Protein AF-A0A0C1GT21-F1 (afdb_monomer_lite)

Secondary structure (DSSP, 8-state):
-HHHHIIIII--TTSHHHHHHHHHHHHHHHHHHHHHHHHTT---HHHHHHHHHHHHHHHHHHHHHHHHHHHHHHHHHHHTT--

Structure (mmCIF, N/CA/C/O backbone):
data_AF-A0A0C1GT21-F1
#
_entry.id   AF-A0A0C1GT21-F1
#
loop_
_atom_site.group_PDB
_atom_site.id
_atom_site.type_symbol
_atom_site.label_atom_id
_atom_site.label_alt_id
_atom_site.label_comp_id
_atom_site.label_asym_id
_atom_site.label_entity_id
_atom_site.label_seq_id
_atom_site.pdbx_PDB_ins_code
_atom_site.Cartn_x
_atom_site.Cartn_y
_atom_site.Cartn_z
_atom_site.occupancy
_atom_site.B_iso_or_equiv
_atom_site.auth_seq_id
_atom_site.auth_comp_id
_atom_site.auth_asym_id
_atom_site.auth_atom_id
_atom_site.pdbx_PDB_model_num
ATOM 1 N N . MET A 1 1 ? -23.326 -3.464 -5.498 1.00 62.00 1 MET A N 1
ATOM 2 C CA . MET A 1 1 ? -22.026 -4.107 -5.178 1.00 62.00 1 MET A CA 1
ATOM 3 C C . MET A 1 1 ? -20.955 -3.078 -4.822 1.00 62.00 1 MET A C 1
ATOM 5 O O . MET A 1 1 ? -20.406 -3.163 -3.734 1.00 62.00 1 MET A O 1
ATOM 9 N N . PHE A 1 2 ? -20.709 -2.080 -5.679 1.00 69.38 2 PHE A N 1
ATOM 10 C CA . PHE A 1 2 ? -19.721 -1.020 -5.430 1.00 69.38 2 PHE A CA 1
ATOM 11 C C . PHE A 1 2 ? -20.004 -0.198 -4.162 1.00 69.38 2 PHE A C 1
ATOM 13 O O . PHE A 1 2 ? -19.116 -0.030 -3.335 1.00 69.38 2 PHE A O 1
ATOM 20 N N . GLU A 1 3 ? -21.250 0.229 -3.939 1.00 73.25 3 GLU A N 1
ATOM 21 C CA . GLU A 1 3 ? -21.611 0.956 -2.710 1.00 73.25 3 GLU A CA 1
ATOM 22 C C . GLU A 1 3 ? -21.481 0.106 -1.445 1.00 73.25 3 GLU A C 1
ATOM 24 O O . GLU A 1 3 ? -21.026 0.587 -0.412 1.00 73.25 3 GLU A O 1
ATOM 29 N N . TRP A 1 4 ? -21.828 -1.180 -1.531 1.00 72.81 4 TRP A N 1
ATOM 30 C CA . TRP A 1 4 ? -21.645 -2.111 -0.420 1.00 72.81 4 TRP A CA 1
ATOM 31 C C . TRP A 1 4 ? -20.161 -2.256 -0.068 1.00 72.81 4 TRP A C 1
ATOM 33 O O . TRP A 1 4 ? -19.800 -2.168 1.101 1.00 72.81 4 TRP A O 1
ATOM 43 N N . PHE A 1 5 ? -19.294 -2.399 -1.074 1.00 70.00 5 PHE A N 1
ATOM 44 C CA . PHE A 1 5 ? -17.846 -2.467 -0.886 1.00 70.00 5 PHE A CA 1
ATOM 45 C C . PHE A 1 5 ? -17.298 -1.162 -0.301 1.00 70.00 5 PHE A C 1
ATOM 47 O O . PHE A 1 5 ? -16.590 -1.179 0.705 1.00 70.00 5 PHE A O 1
ATOM 54 N N . LYS A 1 6 ? -17.698 -0.019 -0.868 1.00 72.81 6 LYS A N 1
ATOM 55 C CA . LYS A 1 6 ? -17.316 1.296 -0.358 1.00 72.81 6 LYS A CA 1
ATOM 56 C C . LYS A 1 6 ? -17.725 1.460 1.102 1.00 72.81 6 LYS A C 1
ATOM 58 O O . LYS A 1 6 ? -16.893 1.872 1.886 1.00 72.81 6 LYS A O 1
ATOM 63 N N . ASN A 1 7 ? -18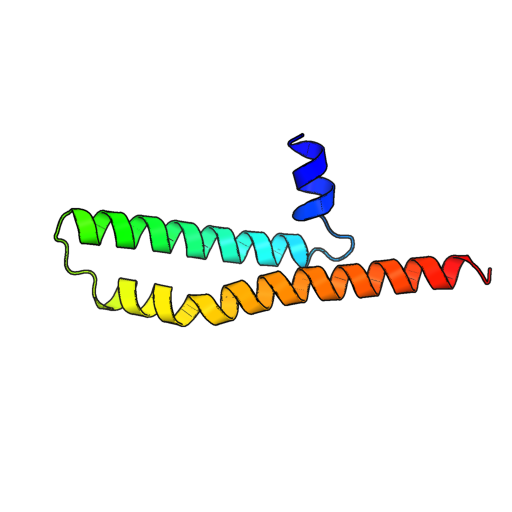.932 1.068 1.500 1.00 72.75 7 ASN A N 1
ATOM 64 C CA . ASN A 1 7 ? -19.416 1.286 2.868 1.00 72.75 7 ASN A CA 1
ATOM 65 C C . ASN A 1 7 ? -18.929 0.236 3.880 1.00 72.75 7 ASN A C 1
ATOM 67 O O . ASN A 1 7 ? -18.812 0.545 5.061 1.00 72.75 7 ASN A O 1
ATOM 71 N N . LYS A 1 8 ? -18.676 -1.011 3.461 1.00 68.62 8 LYS A N 1
ATOM 72 C CA . LYS A 1 8 ? -18.291 -2.104 4.376 1.00 68.62 8 LYS A CA 1
ATOM 73 C C . LYS A 1 8 ? -16.797 -2.373 4.427 1.00 68.62 8 LYS A C 1
ATOM 75 O O . LYS A 1 8 ? -16.319 -2.842 5.461 1.00 68.62 8 LYS A O 1
ATOM 80 N N . VAL A 1 9 ? -16.076 -2.106 3.341 1.00 68.62 9 VAL A N 1
ATOM 81 C CA . VAL A 1 9 ? -14.649 -2.420 3.197 1.00 68.62 9 VAL A CA 1
ATOM 82 C C . VAL A 1 9 ? -13.794 -1.159 3.293 1.00 68.62 9 VAL A C 1
ATOM 84 O O . VAL A 1 9 ? -12.810 -1.161 4.028 1.00 68.62 9 VAL A O 1
ATOM 87 N N . ILE A 1 10 ? -14.177 -0.082 2.604 1.00 71.69 10 ILE A N 1
ATOM 88 C CA . ILE A 1 10 ? -13.419 1.182 2.612 1.00 71.69 10 ILE A CA 1
ATOM 89 C C . ILE A 1 10 ? -13.894 2.123 3.723 1.00 71.69 10 ILE A C 1
ATOM 91 O O . ILE A 1 10 ? -13.087 2.762 4.392 1.00 71.69 10 ILE A O 1
ATOM 95 N N . GLY A 1 11 ? -15.205 2.175 3.923 1.00 63.59 11 GLY A N 1
ATOM 96 C CA . GLY A 1 11 ? -15.892 3.077 4.825 1.00 63.59 11 GLY A CA 1
ATOM 97 C C . GLY A 1 11 ? -15.773 2.634 6.274 1.00 63.59 11 GLY A C 1
ATOM 98 O O . GLY A 1 11 ? -15.793 1.441 6.599 1.00 63.59 11 GLY A O 1
ATOM 99 N N . GLY A 1 12 ? -15.645 3.629 7.140 1.00 67.19 12 GLY A N 1
ATOM 100 C CA . GLY A 1 12 ? -15.539 3.467 8.578 1.00 67.19 12 GLY A CA 1
ATOM 101 C C . GLY A 1 12 ? -15.930 4.750 9.292 1.00 67.19 12 GLY A C 1
ATOM 102 O O . GLY A 1 12 ? -15.740 5.840 8.759 1.00 67.19 12 GLY A O 1
ATOM 103 N N . ASP A 1 13 ? -16.441 4.624 10.513 1.00 64.81 13 ASP A N 1
ATOM 104 C CA . ASP A 1 13 ? -16.940 5.749 11.326 1.00 64.81 13 ASP A CA 1
ATOM 105 C C . ASP A 1 13 ? -15.826 6.745 11.711 1.00 64.81 13 ASP A C 1
ATOM 107 O O . ASP A 1 13 ? -16.093 7.843 12.195 1.00 64.81 13 ASP A O 1
ATOM 111 N N . THR A 1 14 ? -14.563 6.336 11.551 1.00 69.25 14 THR A N 1
ATOM 112 C CA . THR A 1 14 ? -13.377 7.038 12.056 1.00 69.25 14 THR A CA 1
ATOM 113 C C . THR A 1 14 ? -12.469 7.616 10.964 1.00 69.25 14 THR A C 1
ATOM 115 O O . THR A 1 14 ? -11.455 8.227 11.295 1.00 69.25 14 THR A O 1
ATOM 118 N N . GLY A 1 15 ? -12.757 7.378 9.675 1.00 75.31 15 GLY A N 1
ATOM 119 C CA . GLY A 1 15 ? -11.902 7.784 8.540 1.00 75.31 15 GLY A CA 1
ATOM 120 C C . GLY A 1 15 ? -10.557 7.038 8.425 1.00 75.31 15 GLY A C 1
ATOM 121 O O . GLY A 1 15 ? -9.833 7.186 7.441 1.00 75.31 15 GLY A O 1
ATOM 122 N N . LYS A 1 16 ? -10.206 6.182 9.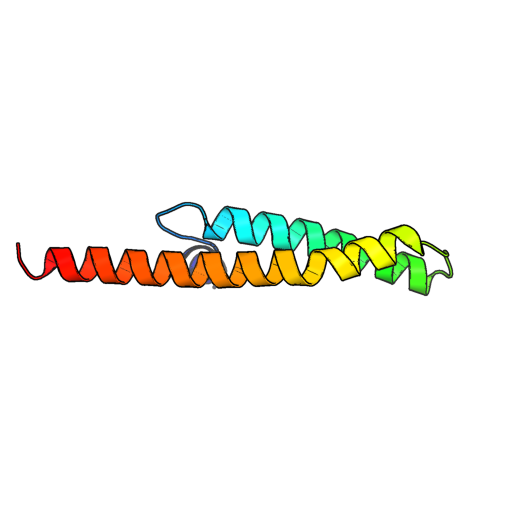397 1.00 80.69 16 LYS A N 1
ATOM 123 C CA . LYS A 1 16 ? -8.939 5.422 9.414 1.00 80.69 16 LYS A CA 1
ATOM 124 C C . LYS A 1 16 ? -8.865 4.355 8.323 1.00 80.69 16 LYS A C 1
ATOM 126 O O . LYS A 1 16 ? -7.788 4.079 7.804 1.00 80.69 16 LYS A O 1
ATOM 131 N N . ARG A 1 17 ? -10.002 3.753 7.963 1.00 84.50 17 ARG A N 1
ATOM 132 C CA . ARG A 1 17 ? -10.070 2.771 6.868 1.00 84.50 17 ARG A CA 1
ATOM 133 C C . ARG A 1 17 ? -9.855 3.441 5.516 1.00 84.50 17 ARG A C 1
ATOM 135 O O . ARG A 1 17 ? -9.101 2.919 4.704 1.00 84.50 17 ARG A O 1
ATOM 142 N N . GLU A 1 18 ? -10.420 4.627 5.315 1.00 85.00 18 GLU A N 1
ATOM 143 C CA . GLU A 1 18 ? -10.253 5.407 4.086 1.00 85.00 18 GLU A CA 1
ATOM 144 C C . GLU A 1 18 ? -8.795 5.831 3.885 1.00 85.00 18 GLU A C 1
ATOM 146 O O . GLU A 1 18 ? -8.242 5.631 2.803 1.00 85.00 18 GLU A O 1
ATOM 151 N N . SER A 1 19 ? -8.131 6.326 4.938 1.00 86.69 19 SER A N 1
ATOM 152 C CA . SER A 1 19 ? -6.709 6.685 4.866 1.00 86.69 19 SER A CA 1
ATOM 153 C C . SER A 1 19 ? -5.810 5.471 4.612 1.00 86.69 19 SER A C 1
ATOM 155 O O . SER A 1 19 ? -4.845 5.561 3.852 1.00 86.69 19 SER A O 1
ATOM 157 N N . ALA A 1 20 ? -6.140 4.311 5.185 1.00 90.75 20 ALA A N 1
ATOM 158 C CA . ALA A 1 20 ? -5.400 3.082 4.940 1.00 90.75 20 ALA A CA 1
ATOM 159 C C . ALA A 1 20 ? -5.564 2.560 3.506 1.00 90.75 20 ALA A C 1
ATOM 161 O O . ALA A 1 20 ? -4.581 2.155 2.886 1.00 90.75 20 ALA A O 1
ATOM 162 N N . TRP A 1 21 ? -6.775 2.635 2.949 1.00 92.12 21 TRP A N 1
ATOM 163 C CA . TRP A 1 21 ? -7.017 2.330 1.539 1.00 92.12 21 TRP A CA 1
ATOM 164 C C . TRP A 1 21 ? -6.301 3.306 0.610 1.00 92.12 21 TRP A C 1
ATOM 166 O O . TRP A 1 21 ? -5.732 2.879 -0.390 1.00 92.12 21 TRP A O 1
ATOM 176 N N . PHE A 1 22 ? -6.263 4.593 0.950 1.00 90.50 22 PHE A N 1
ATOM 177 C CA . PHE A 1 22 ? -5.534 5.591 0.172 1.00 90.50 22 PHE A CA 1
ATOM 178 C C . PHE A 1 22 ? -4.032 5.273 0.095 1.00 90.50 22 PHE A C 1
ATOM 180 O O . PHE A 1 22 ? -3.463 5.219 -0.996 1.00 90.50 22 PHE A O 1
ATOM 187 N N . LEU A 1 23 ? -3.403 4.969 1.235 1.00 92.38 23 LEU A N 1
ATOM 188 C CA . LEU A 1 23 ? -1.994 4.560 1.288 1.00 92.38 23 LEU A CA 1
ATOM 189 C C . LEU A 1 23 ? -1.740 3.249 0.533 1.00 92.38 23 LEU A C 1
ATOM 191 O O . LEU A 1 23 ? -0.744 3.132 -0.181 1.00 92.38 23 LEU A O 1
ATOM 195 N N . PHE A 1 24 ? -2.659 2.287 0.642 1.00 94.81 24 PHE A N 1
ATOM 196 C CA . PHE A 1 24 ? -2.589 1.043 -0.116 1.00 94.81 24 PHE A CA 1
ATOM 197 C C . PHE A 1 24 ? -2.642 1.282 -1.627 1.00 94.81 24 PHE A C 1
ATOM 199 O O . PHE A 1 24 ? -1.838 0.709 -2.356 1.00 94.81 24 PHE A O 1
ATOM 206 N N . LEU A 1 25 ? -3.536 2.147 -2.110 1.00 95.38 25 LEU A N 1
ATOM 207 C CA . LEU A 1 25 ? -3.669 2.441 -3.539 1.00 95.38 25 LEU A CA 1
ATOM 208 C C . LEU A 1 25 ? -2.446 3.175 -4.102 1.00 95.38 25 LEU A C 1
ATOM 210 O O . LEU A 1 25 ? -2.027 2.882 -5.224 1.00 95.38 25 LEU A O 1
ATOM 214 N N . ILE A 1 26 ? -1.841 4.081 -3.327 1.00 95.31 26 ILE A N 1
ATOM 215 C CA . ILE A 1 26 ? -0.575 4.731 -3.701 1.00 95.31 26 ILE A CA 1
ATOM 216 C C . ILE A 1 26 ? 0.529 3.683 -3.843 1.00 95.31 26 ILE A C 1
ATOM 218 O O . ILE A 1 26 ? 1.211 3.630 -4.868 1.00 95.31 26 ILE A O 1
ATOM 222 N N . TRP A 1 27 ? 0.682 2.823 -2.836 1.00 97.19 27 TRP A N 1
ATOM 223 C CA . TRP A 1 27 ? 1.683 1.762 -2.857 1.00 97.19 27 TRP A CA 1
ATOM 224 C C . TRP A 1 27 ? 1.451 0.771 -4.005 1.00 97.19 27 TRP A C 1
ATOM 226 O O . TRP A 1 27 ? 2.393 0.435 -4.722 1.00 97.19 27 TRP A O 1
ATOM 236 N N . LEU A 1 28 ? 0.201 0.360 -4.239 1.00 96.94 28 LEU A N 1
ATOM 237 C CA . LEU A 1 28 ? -0.172 -0.547 -5.324 1.00 96.94 28 LEU A CA 1
ATOM 238 C C . LEU A 1 28 ? 0.158 0.059 -6.692 1.00 96.94 28 LEU A C 1
ATOM 240 O O . LEU A 1 28 ? 0.723 -0.620 -7.545 1.00 96.94 28 LEU A O 1
ATOM 244 N N . SER A 1 29 ? -0.141 1.344 -6.890 1.00 96.25 29 SER A N 1
ATOM 245 C CA . SER A 1 29 ? 0.186 2.051 -8.132 1.00 96.25 29 SER A CA 1
ATOM 246 C C . SER A 1 29 ? 1.698 2.089 -8.364 1.00 96.25 29 SER A C 1
ATOM 248 O O . SER A 1 29 ? 2.161 1.781 -9.461 1.00 96.25 29 SER A O 1
ATOM 250 N N . ALA A 1 30 ? 2.484 2.382 -7.323 1.00 94.44 30 ALA A N 1
ATOM 251 C CA . ALA A 1 30 ? 3.944 2.341 -7.399 1.00 94.44 30 ALA A CA 1
ATOM 252 C C . ALA A 1 30 ? 4.467 0.926 -7.714 1.00 94.44 30 ALA A C 1
ATOM 254 O O . ALA A 1 30 ? 5.370 0.773 -8.537 1.00 94.44 30 ALA A O 1
ATOM 255 N N . ALA A 1 31 ? 3.871 -0.113 -7.122 1.00 95.44 31 ALA A N 1
ATOM 256 C CA . ALA A 1 31 ? 4.219 -1.504 -7.396 1.00 95.44 31 ALA A CA 1
ATOM 257 C C . ALA A 1 31 ? 3.932 -1.912 -8.848 1.00 95.44 31 ALA A C 1
ATOM 259 O O . ALA A 1 31 ? 4.765 -2.572 -9.474 1.00 95.44 31 ALA A O 1
ATOM 260 N N . VAL A 1 32 ? 2.798 -1.481 -9.411 1.00 96.50 32 VAL A N 1
ATOM 261 C CA . VAL A 1 32 ? 2.467 -1.696 -10.828 1.00 96.50 32 VAL A CA 1
ATOM 262 C C . VAL A 1 32 ? 3.478 -0.994 -11.731 1.00 96.50 32 VAL A C 1
ATOM 264 O O . VAL A 1 32 ? 4.020 -1.631 -12.630 1.00 96.50 32 VAL A O 1
ATOM 267 N N . VAL A 1 33 ? 3.794 0.279 -11.468 1.00 95.38 33 VAL A N 1
ATOM 268 C CA . VAL A 1 33 ? 4.775 1.039 -12.261 1.00 95.38 33 VAL A CA 1
ATOM 269 C C . VAL A 1 33 ? 6.139 0.350 -12.251 1.00 95.38 33 VAL A C 1
ATOM 271 O O . VAL A 1 33 ? 6.713 0.119 -13.311 1.00 95.38 33 VAL A O 1
ATOM 274 N N . VAL A 1 34 ? 6.638 -0.042 -11.076 1.00 95.19 34 VAL A N 1
ATOM 275 C CA . VAL A 1 34 ? 7.905 -0.780 -10.961 1.00 95.19 34 VAL A CA 1
ATOM 276 C C . VAL A 1 34 ? 7.856 -2.101 -11.730 1.00 95.19 34 VAL A C 1
ATOM 278 O O . VAL A 1 34 ? 8.821 -2.426 -12.415 1.00 95.19 34 VAL A O 1
ATOM 281 N N . SER A 1 35 ? 6.752 -2.847 -11.652 1.00 93.50 35 SER A N 1
ATOM 282 C CA . SER A 1 35 ? 6.609 -4.132 -12.354 1.00 93.50 35 SER A CA 1
ATOM 283 C C . SER A 1 35 ? 6.633 -3.961 -13.874 1.00 93.50 35 SER A C 1
ATOM 285 O O . SER A 1 35 ? 7.269 -4.742 -14.577 1.00 93.50 35 SER A O 1
ATOM 287 N N . VAL A 1 36 ? 5.984 -2.910 -14.386 1.00 95.88 36 VAL A N 1
ATOM 288 C CA . VAL A 1 36 ? 5.998 -2.564 -15.814 1.00 95.88 36 VAL A CA 1
ATOM 289 C C . VAL A 1 36 ? 7.400 -2.145 -16.260 1.00 95.88 36 VAL A C 1
ATOM 291 O O . VAL A 1 36 ? 7.873 -2.610 -17.293 1.00 95.88 36 VAL A O 1
ATOM 294 N N . LEU A 1 37 ? 8.098 -1.317 -15.475 1.00 93.88 37 LEU A N 1
ATOM 295 C CA . LEU A 1 37 ? 9.484 -0.924 -15.756 1.00 93.88 37 LEU A CA 1
ATOM 296 C C . LEU A 1 37 ? 10.427 -2.137 -15.795 1.00 93.88 37 LEU A C 1
ATOM 298 O O . LEU A 1 37 ? 11.226 -2.251 -16.722 1.00 93.88 37 LEU A O 1
ATOM 302 N N . ASP A 1 38 ? 10.292 -3.061 -14.841 1.00 92.75 38 ASP A N 1
ATOM 303 C CA . ASP A 1 38 ? 11.076 -4.302 -14.775 1.00 92.75 38 ASP A CA 1
ATOM 304 C C . ASP A 1 38 ? 10.822 -5.183 -16.013 1.00 92.75 38 ASP A C 1
ATOM 306 O O . ASP A 1 38 ? 11.767 -5.664 -16.636 1.00 92.75 38 ASP A O 1
ATOM 310 N N . ALA A 1 39 ? 9.559 -5.309 -16.442 1.00 94.00 39 ALA A N 1
ATOM 311 C CA . ALA A 1 39 ? 9.178 -6.046 -17.652 1.00 94.00 39 ALA A CA 1
ATOM 312 C C . ALA A 1 39 ? 9.712 -5.407 -18.949 1.00 94.00 39 ALA A C 1
ATOM 314 O O . ALA A 1 39 ? 10.014 -6.115 -19.907 1.00 94.00 39 ALA A O 1
ATOM 315 N N . MET A 1 40 ? 9.870 -4.080 -18.978 1.00 95.00 40 MET A N 1
ATOM 316 C CA . MET A 1 40 ? 10.498 -3.349 -20.088 1.00 95.00 40 MET A CA 1
ATOM 317 C C . MET A 1 40 ? 12.037 -3.361 -20.028 1.00 95.00 40 MET A C 1
ATOM 319 O O . MET A 1 40 ? 12.688 -2.725 -20.855 1.00 95.00 40 MET A O 1
ATOM 323 N N . GLY A 1 41 ? 12.639 -4.049 -19.050 1.00 91.62 41 GLY A N 1
ATOM 324 C CA . GLY A 1 41 ? 14.091 -4.111 -18.868 1.00 91.62 41 GLY A CA 1
ATOM 325 C C . GLY A 1 41 ? 14.709 -2.842 -18.266 1.00 91.62 41 GLY A C 1
ATOM 326 O O . GLY A 1 41 ? 15.935 -2.709 -18.230 1.00 91.62 41 GLY A O 1
ATOM 327 N N . VAL A 1 42 ? 13.890 -1.908 -17.770 1.00 93.06 42 VAL A N 1
ATOM 328 C CA . VAL A 1 42 ? 14.361 -0.691 -17.102 1.00 93.06 42 VAL A CA 1
ATOM 329 C C . VAL A 1 42 ? 14.791 -1.039 -15.680 1.00 93.06 42 VAL A C 1
ATOM 331 O O . VAL A 1 42 ? 13.978 -1.383 -14.823 1.00 93.06 42 VAL A O 1
ATOM 334 N N . LYS A 1 43 ? 16.091 -0.906 -15.396 1.00 86.81 43 LYS A N 1
ATOM 335 C CA . LYS A 1 43 ? 16.662 -1.180 -14.069 1.00 86.81 43 LYS A CA 1
ATOM 336 C C . LYS A 1 43 ? 16.320 -0.075 -13.064 1.00 86.81 43 LYS A C 1
ATOM 338 O O . LYS A 1 43 ? 17.150 0.769 -12.742 1.00 86.81 43 LYS A O 1
ATOM 343 N N . ALA A 1 44 ? 15.112 -0.120 -12.511 1.00 86.19 44 ALA A N 1
ATOM 344 C CA . ALA A 1 44 ? 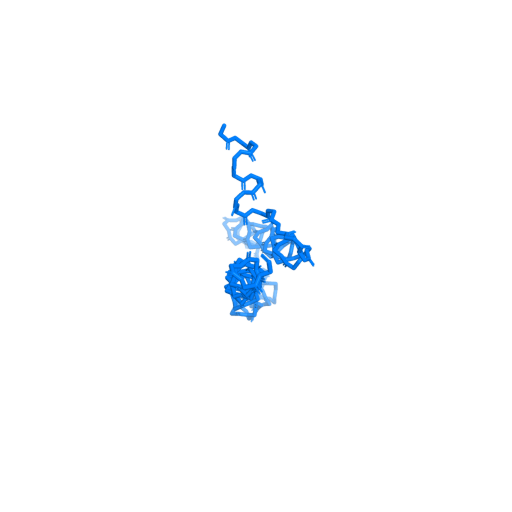14.659 0.758 -11.430 1.00 86.19 44 ALA A CA 1
ATOM 345 C C . ALA A 1 44 ? 14.918 0.138 -10.038 1.00 86.19 44 ALA A C 1
ATOM 347 O O . ALA A 1 44 ? 14.004 0.010 -9.223 1.00 86.19 44 ALA A O 1
ATOM 348 N N . LEU A 1 45 ? 16.166 -0.274 -9.764 1.00 87.12 45 LEU A N 1
ATOM 349 C CA . LEU A 1 45 ? 16.526 -1.083 -8.584 1.00 87.12 45 LEU A CA 1
ATOM 350 C C . LEU A 1 45 ? 16.121 -0.415 -7.258 1.00 87.12 45 LEU A C 1
ATOM 352 O O . LEU A 1 45 ? 15.546 -1.055 -6.384 1.00 87.12 45 LEU A O 1
ATOM 356 N N . PHE A 1 46 ? 16.365 0.892 -7.145 1.00 88.06 46 PHE A N 1
ATOM 357 C CA . PHE A 1 46 ? 16.019 1.672 -5.958 1.00 88.06 46 PHE A CA 1
ATOM 358 C C . PHE A 1 46 ? 14.502 1.749 -5.731 1.00 88.06 46 PHE A C 1
ATOM 360 O O . PHE A 1 46 ? 14.030 1.517 -4.621 1.00 88.06 46 PHE A O 1
ATOM 367 N N . ALA A 1 47 ? 13.724 2.012 -6.786 1.00 89.06 47 ALA A N 1
ATOM 368 C CA . ALA A 1 47 ? 12.267 2.076 -6.695 1.00 89.06 47 ALA A CA 1
ATOM 369 C C . ALA A 1 47 ? 11.661 0.710 -6.335 1.00 89.06 47 ALA A C 1
ATOM 371 O O . ALA A 1 47 ? 10.758 0.635 -5.502 1.00 89.06 47 ALA A O 1
ATOM 372 N N . LYS A 1 48 ? 12.200 -0.375 -6.907 1.00 91.06 48 LYS A N 1
ATOM 373 C CA . LYS A 1 48 ? 11.798 -1.751 -6.588 1.00 91.06 48 LYS A CA 1
ATOM 374 C C . LYS A 1 48 ? 12.018 -2.084 -5.121 1.00 91.06 48 LYS A C 1
ATOM 376 O O . LYS A 1 48 ? 11.118 -2.614 -4.469 1.00 91.06 48 LYS A O 1
ATOM 381 N N . GLU A 1 49 ? 13.172 -1.703 -4.589 1.00 94.50 49 GLU A N 1
ATOM 382 C CA . GLU A 1 49 ? 13.497 -1.965 -3.196 1.00 94.50 49 GLU A CA 1
ATOM 383 C C . GLU A 1 49 ? 12.660 -1.101 -2.237 1.00 94.50 49 GLU A C 1
ATOM 385 O O . GLU A 1 49 ? 12.151 -1.607 -1.239 1.00 94.50 49 GLU A O 1
ATOM 390 N N . MET A 1 50 ? 12.403 0.170 -2.571 1.00 92.62 50 MET A N 1
ATOM 391 C CA . MET A 1 50 ? 11.515 1.032 -1.780 1.00 92.62 50 MET A CA 1
ATOM 392 C C . MET A 1 50 ? 10.077 0.514 -1.724 1.00 92.62 50 MET A C 1
ATOM 394 O O . MET A 1 50 ? 9.488 0.461 -0.644 1.00 92.62 50 MET A O 1
ATOM 398 N N . VAL A 1 51 ? 9.514 0.084 -2.857 1.00 94.38 51 VAL A N 1
ATOM 399 C CA . VAL A 1 51 ? 8.176 -0.528 -2.888 1.00 94.38 51 VAL A CA 1
ATOM 400 C C . VAL A 1 51 ? 8.145 -1.784 -2.016 1.00 94.38 51 VAL A C 1
ATOM 402 O O . VAL A 1 51 ? 7.202 -1.976 -1.245 1.00 94.38 51 VAL A O 1
ATOM 405 N N . ARG A 1 52 ? 9.189 -2.617 -2.086 1.00 95.56 52 ARG A N 1
ATOM 406 C CA . ARG A 1 52 ? 9.298 -3.835 -1.278 1.00 95.56 52 ARG A CA 1
ATOM 407 C C . ARG A 1 52 ? 9.372 -3.530 0.221 1.00 95.56 52 ARG A C 1
ATOM 409 O O . ARG A 1 52 ? 8.646 -4.155 0.989 1.00 95.56 52 ARG A O 1
ATOM 416 N N . TYR A 1 53 ? 10.193 -2.565 0.634 1.00 96.38 53 TYR A N 1
ATOM 417 C CA . TYR A 1 53 ? 10.327 -2.170 2.042 1.00 96.38 53 TYR A CA 1
ATOM 418 C C . TYR A 1 53 ? 9.091 -1.465 2.599 1.00 96.38 53 TYR A C 1
ATOM 420 O O . TYR A 1 53 ? 8.801 -1.595 3.785 1.00 96.38 53 TYR A O 1
ATOM 428 N N . ALA A 1 54 ? 8.345 -0.736 1.768 1.00 94.44 54 ALA A N 1
ATOM 429 C CA . ALA A 1 54 ? 7.109 -0.084 2.190 1.00 94.44 54 ALA A CA 1
ATOM 430 C C . ALA A 1 54 ? 5.959 -1.083 2.415 1.00 94.44 54 ALA A C 1
ATOM 432 O O . ALA A 1 54 ? 5.041 -0.796 3.186 1.00 94.44 54 ALA A O 1
ATOM 433 N N . ALA A 1 55 ? 6.010 -2.260 1.779 1.00 94.12 55 ALA A N 1
ATOM 434 C CA . ALA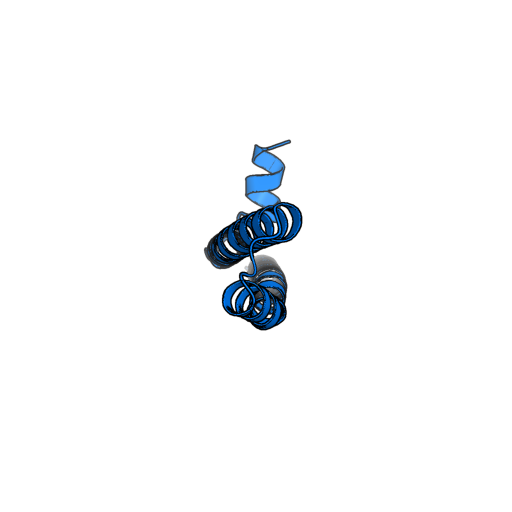 A 1 55 ? 4.908 -3.217 1.788 1.00 94.12 55 ALA A CA 1
ATOM 435 C C . ALA A 1 55 ? 4.460 -3.626 3.209 1.00 94.12 55 ALA A C 1
ATOM 437 O O . ALA A 1 55 ? 3.271 -3.481 3.503 1.00 94.12 55 ALA A O 1
ATOM 438 N N . PRO A 1 56 ? 5.348 -4.050 4.137 1.00 95.94 56 PRO A N 1
ATOM 439 C CA . PRO A 1 56 ? 4.932 -4.439 5.485 1.00 95.94 56 PRO A CA 1
ATOM 440 C C . PRO A 1 56 ? 4.185 -3.331 6.231 1.00 95.94 56 PRO A C 1
ATOM 442 O O . PRO A 1 56 ? 3.177 -3.608 6.879 1.00 95.94 56 PRO A O 1
ATOM 445 N N . ALA A 1 57 ? 4.634 -2.078 6.118 1.00 93.75 57 ALA A N 1
ATOM 446 C CA . ALA A 1 57 ? 3.997 -0.945 6.784 1.00 93.75 57 ALA A CA 1
ATOM 447 C C . ALA A 1 57 ? 2.594 -0.674 6.223 1.00 93.75 57 ALA A C 1
ATOM 449 O O . ALA A 1 57 ? 1.647 -0.499 6.989 1.00 93.75 57 ALA A O 1
ATOM 450 N N . VAL A 1 58 ? 2.444 -0.711 4.895 1.00 94.94 58 VAL A N 1
ATOM 451 C CA . VAL A 1 58 ? 1.157 -0.512 4.212 1.00 94.94 58 VAL A CA 1
ATOM 452 C C . VAL A 1 58 ? 0.156 -1.603 4.598 1.00 94.94 58 VAL A C 1
ATOM 454 O O . VAL A 1 58 ? -0.972 -1.290 4.981 1.00 94.94 58 VAL A O 1
ATOM 457 N N . PHE A 1 59 ? 0.564 -2.876 4.568 1.00 92.88 59 PHE A N 1
ATOM 458 C CA . PHE A 1 59 ? -0.314 -3.988 4.946 1.00 92.88 59 PHE A CA 1
ATOM 459 C C . PHE A 1 59 ? -0.650 -3.990 6.440 1.00 92.88 59 PHE A C 1
ATOM 461 O O . PHE A 1 59 ? -1.799 -4.236 6.805 1.00 92.88 59 PHE A O 1
ATOM 468 N N . THR A 1 60 ? 0.315 -3.663 7.304 1.00 92.75 60 THR A N 1
ATOM 469 C CA . THR A 1 60 ? 0.081 -3.552 8.753 1.00 92.75 60 THR A CA 1
ATOM 470 C C . THR A 1 60 ? -0.906 -2.433 9.057 1.00 92.75 60 THR A C 1
ATOM 472 O O . THR A 1 60 ? -1.836 -2.631 9.836 1.00 92.75 60 THR A O 1
ATOM 475 N N . TRP A 1 61 ? -0.754 -1.274 8.412 1.00 91.75 61 TRP A N 1
ATOM 476 C CA . TRP A 1 61 ? -1.676 -0.157 8.581 1.00 91.75 61 TRP A CA 1
ATOM 477 C C . TRP A 1 61 ? -3.082 -0.489 8.072 1.00 91.75 61 TRP A C 1
ATOM 479 O O . TRP A 1 61 ? -4.063 -0.207 8.757 1.00 91.75 61 TRP A O 1
ATOM 489 N N . LEU A 1 62 ? -3.192 -1.163 6.922 1.00 90.38 62 LEU A N 1
ATOM 490 C CA . LEU A 1 62 ? -4.473 -1.621 6.387 1.00 90.38 62 LEU A CA 1
ATOM 491 C C . LEU A 1 62 ? -5.176 -2.597 7.339 1.00 90.38 62 LEU A C 1
ATOM 493 O O . LEU A 1 62 ? -6.360 -2.413 7.628 1.00 90.38 62 LEU A O 1
ATOM 497 N N . ALA A 1 63 ? -4.452 -3.580 7.879 1.00 88.44 63 ALA A N 1
ATOM 498 C CA . ALA A 1 63 ? -4.990 -4.535 8.845 1.00 88.44 63 ALA A CA 1
ATOM 499 C C . ALA A 1 63 ? -5.388 -3.860 10.169 1.00 88.44 63 ALA A C 1
ATOM 501 O O . ALA A 1 63 ? -6.494 -4.077 10.669 1.00 88.44 63 ALA A O 1
ATOM 502 N N . ALA A 1 64 ? -4.527 -2.993 10.711 1.00 87.50 64 ALA A N 1
ATOM 503 C CA . ALA A 1 64 ? -4.787 -2.269 11.950 1.00 87.50 64 ALA A CA 1
ATOM 504 C C . ALA A 1 64 ? -6.005 -1.347 11.822 1.00 87.50 64 ALA A C 1
ATOM 506 O O . ALA A 1 64 ? -6.873 -1.361 12.692 1.00 87.50 64 ALA A O 1
ATOM 507 N N . ALA A 1 65 ? -6.130 -0.605 10.719 1.00 86.00 65 ALA A N 1
ATOM 508 C CA . ALA A 1 65 ? -7.275 0.268 10.478 1.00 86.00 65 ALA A CA 1
ATOM 509 C C . ALA A 1 65 ? -8.602 -0.508 10.439 1.00 86.00 65 ALA A C 1
ATOM 511 O O . ALA A 1 65 ? -9.604 -0.028 10.964 1.00 86.00 65 ALA A O 1
ATOM 512 N N . HIS A 1 66 ? -8.609 -1.723 9.883 1.00 83.19 66 HIS A N 1
ATOM 513 C CA . HIS A 1 66 ? -9.786 -2.596 9.888 1.00 83.19 66 HIS A CA 1
ATOM 514 C C . HIS A 1 66 ? -10.094 -3.162 11.282 1.00 83.19 66 HIS A C 1
ATOM 516 O O . HIS A 1 66 ? -11.255 -3.195 11.689 1.00 83.19 66 HIS A O 1
ATOM 522 N N . GLY A 1 67 ? -9.067 -3.569 12.034 1.00 80.12 67 GLY A N 1
ATOM 523 C CA . GLY A 1 67 ? -9.228 -4.087 13.396 1.00 80.12 67 GLY A CA 1
ATOM 524 C C . GLY A 1 67 ? -9.685 -3.024 14.401 1.00 80.12 67 GLY A C 1
ATOM 525 O O . GLY A 1 67 ? -10.569 -3.279 15.218 1.00 80.12 67 GLY A O 1
ATOM 526 N N . MET A 1 68 ? -9.134 -1.810 14.320 1.00 70.56 68 MET A N 1
ATOM 527 C CA . MET A 1 68 ? -9.499 -0.688 15.194 1.00 70.56 68 MET A CA 1
ATOM 528 C C . MET A 1 68 ? -10.943 -0.232 14.977 1.00 70.56 68 MET A C 1
ATOM 530 O O . MET A 1 68 ? -11.639 0.100 15.938 1.00 70.56 68 MET A O 1
ATOM 534 N N . ASP A 1 69 ? -11.411 -0.223 13.731 1.00 68.31 69 ASP A N 1
ATOM 535 C CA . ASP A 1 69 ? -12.785 0.168 13.420 1.00 68.31 69 ASP A CA 1
ATOM 536 C C . ASP A 1 69 ? -13.784 -0.909 13.879 1.00 68.31 69 ASP A C 1
ATOM 538 O O . ASP A 1 69 ? -14.819 -0.580 14.453 1.00 68.31 69 ASP A O 1
ATOM 542 N N . TRP A 1 70 ? -13.435 -2.199 13.761 1.00 66.12 70 TRP A N 1
ATOM 543 C CA . TRP A 1 70 ? -14.223 -3.290 14.349 1.00 66.12 70 TRP A CA 1
ATOM 544 C C . TRP A 1 70 ? -14.334 -3.173 15.875 1.00 66.12 70 TRP A C 1
ATOM 546 O O . TRP A 1 70 ? -15.442 -3.242 16.413 1.00 66.12 70 TRP A O 1
ATOM 556 N N . ALA A 1 71 ? -13.219 -2.920 16.569 1.00 62.91 71 ALA A N 1
ATOM 557 C CA . ALA A 1 71 ? -13.221 -2.699 18.015 1.00 62.91 71 ALA A CA 1
ATOM 558 C C . ALA A 1 71 ? -14.093 -1.490 18.405 1.00 62.91 71 ALA A C 1
ATOM 560 O O . ALA A 1 71 ? -14.868 -1.567 19.357 1.00 62.91 71 ALA A O 1
ATOM 561 N N . THR A 1 72 ? -14.032 -0.401 17.632 1.00 63.09 72 THR A N 1
ATOM 562 C CA . THR A 1 72 ? -14.838 0.813 17.857 1.00 63.09 72 THR A CA 1
ATOM 563 C C . THR A 1 72 ? -16.335 0.547 17.668 1.00 63.09 72 THR A C 1
ATOM 565 O O . THR A 1 72 ? -17.149 0.960 18.498 1.00 63.09 72 THR A O 1
ATOM 568 N N . VAL A 1 73 ? -16.712 -0.181 16.613 1.00 65.38 73 VAL A N 1
ATOM 569 C CA . VAL A 1 73 ? -18.105 -0.572 16.342 1.00 65.38 73 VAL A CA 1
ATOM 570 C C . VAL A 1 73 ? -18.643 -1.494 17.439 1.00 65.38 73 VAL A C 1
ATOM 572 O O . VAL A 1 73 ? -19.761 -1.286 17.910 1.00 65.38 73 VAL A O 1
ATOM 575 N N . GLN A 1 74 ? -17.854 -2.469 17.905 1.00 62.38 74 GLN A N 1
ATOM 576 C CA . GLN A 1 74 ? -18.249 -3.324 19.029 1.00 62.38 74 GLN A CA 1
ATOM 577 C C . GLN A 1 74 ? -18.453 -2.525 20.321 1.00 62.38 74 GLN A C 1
ATOM 579 O O . GLN A 1 74 ? -19.432 -2.758 21.029 1.00 62.38 74 GLN A O 1
ATOM 584 N N . TRP A 1 75 ? -17.572 -1.565 20.617 1.00 62.09 75 TRP A N 1
ATOM 585 C CA . TRP A 1 75 ? -17.667 -0.742 21.825 1.00 62.09 75 TRP A CA 1
ATOM 586 C C . TRP A 1 75 ? -18.894 0.182 21.804 1.00 62.09 75 TRP A C 1
ATOM 588 O O . TRP A 1 75 ? -19.653 0.213 22.774 1.00 62.09 75 TRP A O 1
ATOM 598 N N . LYS A 1 76 ? -19.166 0.856 20.674 1.00 64.50 76 LYS A N 1
ATOM 599 C CA . LYS A 1 76 ? -20.399 1.645 20.482 1.00 64.50 76 LYS A CA 1
ATOM 600 C C . LYS A 1 76 ? -21.659 0.774 20.559 1.00 64.50 76 LYS A C 1
ATOM 602 O O . LYS A 1 76 ? -22.652 1.187 21.153 1.00 64.50 76 LYS A O 1
ATOM 607 N N . GLY A 1 77 ? -21.618 -0.435 19.995 1.00 60.69 77 GLY A N 1
ATOM 608 C CA . GLY A 1 77 ? -22.720 -1.397 20.063 1.00 60.69 77 GLY A CA 1
ATOM 609 C C . GLY A 1 77 ? -23.014 -1.864 21.490 1.00 60.69 77 GLY A C 1
ATOM 610 O O . GLY A 1 77 ? -24.178 -1.962 21.864 1.00 60.69 77 GLY A O 1
ATOM 611 N N . ARG A 1 78 ? -21.975 -2.075 22.312 1.00 58.16 78 ARG A N 1
ATOM 612 C CA . ARG A 1 78 ? -22.105 -2.459 23.729 1.00 58.16 78 ARG A CA 1
ATOM 613 C C . ARG A 1 78 ? -22.598 -1.329 24.634 1.00 58.16 78 ARG A C 1
ATOM 615 O O . ARG A 1 78 ? -23.327 -1.599 25.579 1.00 58.16 78 ARG A O 1
ATOM 622 N N . GLY A 1 79 ? -22.244 -0.077 24.341 1.00 55.72 79 GLY A N 1
ATOM 623 C CA . GLY A 1 79 ? -22.736 1.085 25.094 1.00 55.72 79 GLY A CA 1
ATOM 624 C C . GLY A 1 79 ? -24.237 1.344 24.916 1.00 55.72 79 GLY A C 1
ATOM 625 O O . GLY A 1 79 ? -24.865 1.926 25.790 1.00 55.72 79 GLY A O 1
ATOM 626 N N . ARG A 1 80 ? -24.828 0.872 23.812 1.00 50.06 80 ARG A N 1
ATOM 627 C CA . ARG A 1 80 ? -26.251 1.063 23.489 1.00 50.06 80 ARG A CA 1
ATOM 628 C C . ARG A 1 80 ? -27.183 0.021 24.128 1.00 50.06 80 ARG A C 1
ATOM 630 O O . ARG A 1 80 ? -28.391 0.191 24.070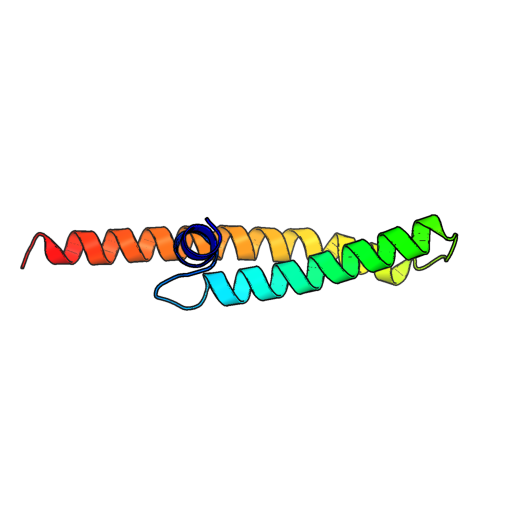 1.00 50.06 80 ARG A O 1
ATOM 637 N N . ILE A 1 81 ? -26.643 -1.049 24.716 1.00 53.84 81 ILE A N 1
ATOM 638 C CA . ILE A 1 81 ? -27.428 -2.122 25.361 1.00 53.84 81 ILE A CA 1
ATOM 639 C C . ILE A 1 81 ? -27.681 -1.851 26.857 1.00 53.84 81 ILE A C 1
ATOM 641 O O . ILE A 1 81 ? -28.467 -2.561 27.472 1.00 53.84 81 ILE A O 1
ATOM 645 N N . ASN A 1 82 ? -27.030 -0.830 27.429 1.00 45.72 82 ASN A N 1
ATOM 646 C CA . ASN A 1 82 ? -27.126 -0.450 28.847 1.00 45.72 82 ASN A CA 1
ATOM 647 C C . ASN A 1 82 ? -27.731 0.956 29.063 1.00 45.72 82 ASN A C 1
ATOM 649 O O . ASN A 1 82 ? -27.532 1.536 30.129 1.00 4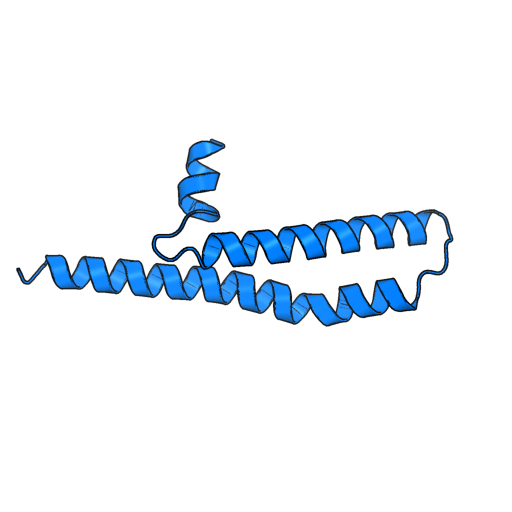5.72 82 ASN A O 1
ATOM 653 N N . GLY A 1 83 ? -28.401 1.524 28.055 1.00 42.62 83 GLY A N 1
ATOM 654 C CA . GLY A 1 83 ? -29.040 2.845 28.110 1.00 42.62 83 GLY A CA 1
ATOM 655 C C . GLY A 1 83 ? -30.538 2.761 27.887 1.00 42.62 83 GLY A C 1
ATOM 656 O O . GLY A 1 83 ? -30.942 1.919 27.055 1.00 42.62 83 GLY A O 1
#

Sequence (83 aa):
MFEWFKNKVIGGDTGKRESAWFLFLIWLSAAVVVSVLDAMGVKALFAKEMVRYAAPAVFTWLAAAHGMDWATVQWKGRGRING

pLDDT: mean 81.53, std 14.53, range [42.62, 97.19]

Foldseek 3Di:
DVVCCCCPQQNFPPCLSVVLVVLVVVLVVLVVVVVVCVVVVNCPPVSNVVSVVCVVVSVVSNVVSNVVRVVVVVVVVVVVVVD

Radius of gyration: 17.52 Å; chains: 1; bounding box: 46×14×49 Å